Protein AF-A0A4Q5QRU5-F1 (afdb_monomer_lite)

Radius of gyration: 25.34 Å; chains: 1; bounding box: 51×50×68 Å

Sequence (172 aa):
MTESVHLIEALDARVERRSERREFFKTALGAAAMTAAGATALSFSSSASAQTITDADVLNFALNLEYLEAQFYSYAAYGTGLDNSLLSGTGTQGAVRGGRQVNFTDPIVRQYAREIAQDEIAHVKFLRTALGTAAVAQPVIDVSVTPTSAFSTAAQAAGLVPAGTAFDPYAS

Structure (mmCIF, N/CA/C/O backbone):
data_AF-A0A4Q5QRU5-F1
#
_entry.id   AF-A0A4Q5QRU5-F1
#
loop_
_atom_site.group_PDB
_atom_site.id
_atom_site.type_symbol
_atom_site.label_atom_id
_atom_site.label_alt_id
_atom_site.label_comp_id
_atom_site.label_asym_id
_atom_site.label_entity_id
_atom_site.label_seq_id
_atom_site.pdbx_PDB_ins_code
_atom_site.Cartn_x
_atom_site.Cartn_y
_atom_site.Cartn_z
_atom_site.occupancy
_atom_site.B_iso_or_equiv
_atom_site.auth_seq_id
_atom_site.auth_comp_id
_atom_site.auth_asym_id
_atom_site.auth_atom_id
_atom_site.pdbx_PDB_model_num
ATOM 1 N N . MET A 1 1 ? 33.975 -4.118 25.804 1.00 57.31 1 MET A N 1
ATOM 2 C CA . MET A 1 1 ? 33.574 -3.715 27.173 1.00 57.31 1 MET A CA 1
ATOM 3 C C . MET A 1 1 ? 33.324 -2.209 27.311 1.00 57.31 1 MET A C 1
ATOM 5 O O . MET A 1 1 ? 32.760 -1.808 28.312 1.00 57.31 1 MET A O 1
ATOM 9 N N . THR A 1 2 ? 33.698 -1.376 26.335 1.00 66.75 2 THR A N 1
ATOM 10 C CA . THR A 1 2 ? 33.541 0.091 26.367 1.00 66.75 2 THR A CA 1
ATOM 11 C C . THR A 1 2 ? 32.165 0.588 25.898 1.00 66.75 2 THR A C 1
ATOM 13 O O . THR A 1 2 ? 31.639 1.530 26.479 1.00 66.75 2 THR A O 1
ATOM 16 N N . GLU A 1 3 ? 31.529 -0.062 24.917 1.00 62.16 3 GLU A N 1
ATOM 17 C CA . GLU A 1 3 ? 30.190 0.338 24.432 1.00 62.16 3 GLU A CA 1
ATOM 18 C C . GLU A 1 3 ? 29.076 0.143 25.467 1.00 62.16 3 GLU A C 1
ATOM 20 O O . GLU A 1 3 ? 28.210 1.000 25.622 1.00 62.16 3 GLU A O 1
ATOM 25 N N . SER A 1 4 ? 29.102 -0.961 26.216 1.00 65.94 4 SER A N 1
ATOM 26 C CA . SER A 1 4 ? 28.092 -1.256 27.236 1.00 65.94 4 SER A CA 1
ATOM 27 C C . SER A 1 4 ? 28.123 -0.251 28.392 1.00 65.94 4 SER A C 1
ATOM 29 O O . SER A 1 4 ? 27.075 0.097 28.923 1.00 65.94 4 SER A O 1
ATOM 31 N N . VAL A 1 5 ? 29.308 0.258 28.740 1.00 72.50 5 VAL A N 1
ATOM 32 C CA . VAL A 1 5 ? 29.482 1.293 29.772 1.00 72.50 5 VAL A CA 1
ATOM 33 C C . VAL A 1 5 ? 28.893 2.624 29.303 1.00 72.50 5 VAL A C 1
ATOM 35 O O . VAL A 1 5 ? 28.135 3.241 30.045 1.00 72.50 5 VAL A O 1
ATOM 38 N N . HIS A 1 6 ? 29.135 3.013 28.048 1.00 69.25 6 HIS A N 1
ATOM 39 C CA . HIS A 1 6 ? 28.544 4.224 27.469 1.00 69.25 6 HIS A CA 1
ATOM 40 C C . HIS A 1 6 ? 27.016 4.159 27.347 1.00 69.25 6 HIS A C 1
ATOM 42 O O . HIS A 1 6 ? 26.340 5.172 27.523 1.00 69.25 6 HIS A O 1
ATOM 48 N N . LEU A 1 7 ? 26.450 2.983 27.059 1.00 74.25 7 LEU A N 1
ATOM 49 C CA . LEU A 1 7 ? 24.997 2.803 27.018 1.00 74.25 7 LEU A CA 1
ATOM 50 C C . LEU A 1 7 ? 24.364 2.927 28.406 1.00 74.25 7 LEU A C 1
ATOM 52 O O . LEU A 1 7 ? 23.326 3.573 28.534 1.00 74.25 7 LEU A O 1
ATOM 56 N N . ILE A 1 8 ? 24.987 2.349 29.435 1.00 79.25 8 ILE A N 1
ATOM 57 C CA . ILE A 1 8 ? 24.519 2.462 30.823 1.00 79.25 8 ILE A CA 1
ATOM 58 C C . ILE A 1 8 ? 24.581 3.924 31.279 1.00 79.25 8 ILE A C 1
ATOM 60 O O . ILE A 1 8 ? 23.574 4.461 31.728 1.00 79.25 8 ILE A O 1
ATOM 64 N N . GLU A 1 9 ? 25.697 4.608 31.031 1.00 80.81 9 GLU A N 1
ATOM 65 C CA . GLU A 1 9 ? 25.868 6.028 31.359 1.00 80.81 9 GLU A CA 1
ATOM 66 C C . GLU A 1 9 ? 24.836 6.918 30.639 1.00 80.81 9 GLU A C 1
ATOM 68 O O . GLU A 1 9 ? 24.238 7.818 31.233 1.00 80.81 9 GLU A O 1
ATOM 73 N N . ALA A 1 10 ? 24.542 6.633 29.366 1.00 77.69 10 ALA A N 1
ATOM 74 C CA . ALA A 1 10 ? 23.521 7.355 28.612 1.00 77.69 10 ALA A CA 1
ATOM 75 C C . ALA A 1 10 ? 22.092 7.099 29.124 1.00 77.69 10 ALA A C 1
ATOM 77 O O . ALA A 1 10 ? 21.233 7.977 28.991 1.00 77.69 10 ALA A O 1
ATOM 78 N N . LEU A 1 11 ? 21.809 5.912 29.669 1.00 79.88 11 LEU A N 1
ATOM 79 C CA . LEU A 1 11 ? 20.524 5.580 30.285 1.00 79.88 11 LEU A CA 1
ATOM 80 C C . LEU A 1 11 ? 20.383 6.243 31.659 1.00 79.88 11 LEU A C 1
ATOM 82 O O . LEU A 1 11 ? 19.350 6.867 31.911 1.00 79.88 11 LEU A O 1
ATOM 86 N N . ASP A 1 12 ? 21.427 6.216 32.482 1.00 86.06 12 ASP A N 1
ATOM 87 C CA . ASP A 1 12 ? 21.450 6.875 33.790 1.00 86.06 12 ASP A CA 1
ATOM 88 C C . ASP A 1 12 ? 21.289 8.393 33.641 1.00 86.06 12 ASP A C 1
ATOM 90 O O . ASP A 1 12 ? 20.388 8.986 34.236 1.00 86.06 12 ASP A O 1
ATOM 94 N N . ALA A 1 13 ? 22.003 9.013 32.695 1.00 81.25 13 ALA A N 1
ATOM 95 C CA . ALA A 1 13 ? 21.843 10.433 32.375 1.00 81.25 13 ALA A CA 1
ATOM 96 C C . ALA A 1 13 ? 20.436 10.797 31.850 1.00 81.25 13 ALA A C 1
ATOM 98 O O . ALA A 1 13 ? 20.023 11.962 31.875 1.00 81.25 13 ALA A O 1
ATOM 99 N N . ARG A 1 14 ? 19.670 9.837 31.309 1.00 77.88 14 ARG A N 1
ATOM 100 C CA . ARG A 1 14 ? 18.254 10.046 30.938 1.00 77.88 14 ARG A CA 1
ATOM 101 C C . ARG A 1 14 ? 17.337 9.933 32.152 1.00 77.88 14 ARG A C 1
ATOM 103 O O . ARG A 1 14 ? 16.369 10.692 32.236 1.00 77.88 14 ARG A O 1
ATOM 110 N N . VAL A 1 15 ? 17.620 9.005 33.064 1.00 82.06 15 VAL A N 1
ATOM 111 C CA . VAL A 1 15 ? 16.879 8.841 34.321 1.00 82.06 15 VAL A CA 1
ATOM 112 C C . VAL A 1 15 ? 17.045 10.083 35.192 1.00 82.06 15 VAL A C 1
ATOM 114 O O . VAL A 1 15 ? 16.039 10.624 35.652 1.00 82.06 15 VAL A O 1
ATOM 117 N N . GLU A 1 16 ? 18.269 10.592 35.312 1.00 81.50 16 GLU A N 1
ATOM 118 C CA . GLU A 1 16 ? 18.611 11.751 36.137 1.00 81.50 16 GLU A CA 1
ATOM 119 C C . GLU A 1 16 ? 17.939 13.036 35.629 1.00 81.50 16 GLU A C 1
ATOM 121 O O . GLU A 1 16 ? 17.190 13.692 36.357 1.00 81.50 16 GLU A O 1
ATOM 126 N N . ARG A 1 17 ? 18.021 13.307 34.318 1.00 80.69 17 ARG A N 1
ATOM 127 C CA . ARG A 1 17 ? 17.278 14.418 33.690 1.00 80.69 17 ARG A CA 1
ATOM 128 C C . ARG A 1 17 ? 15.764 14.298 33.871 1.00 80.69 17 ARG A C 1
ATOM 130 O O . ARG A 1 17 ? 15.055 15.303 33.948 1.00 80.69 17 ARG A O 1
ATOM 137 N N . ARG A 1 18 ? 15.219 13.076 33.906 1.00 77.88 18 ARG A N 1
ATOM 138 C CA . ARG A 1 18 ? 13.784 12.850 34.141 1.00 77.88 18 ARG A CA 1
ATOM 139 C C . ARG A 1 18 ? 13.411 13.115 35.600 1.00 77.88 18 ARG A C 1
ATOM 141 O O . ARG A 1 18 ? 12.330 13.660 35.836 1.00 77.88 18 ARG A O 1
ATOM 148 N N . SER A 1 19 ? 14.256 12.742 36.563 1.00 81.00 19 SER A N 1
ATOM 149 C CA . SER A 1 19 ? 14.038 13.076 37.975 1.00 81.00 19 SER A CA 1
ATOM 150 C C . SER A 1 19 ? 14.136 14.572 38.228 1.00 81.00 19 SER A C 1
ATOM 152 O O . SER A 1 19 ? 13.217 15.100 38.847 1.00 81.00 19 SER A O 1
ATOM 154 N N . GLU A 1 20 ? 15.137 15.253 37.672 1.00 82.62 20 GLU A N 1
ATOM 155 C CA . GLU A 1 20 ? 15.324 16.703 37.814 1.00 82.62 20 GLU A CA 1
ATOM 156 C C . GLU A 1 20 ? 14.146 17.488 37.234 1.00 82.62 20 GLU A C 1
ATOM 158 O O . GLU A 1 20 ? 13.586 18.357 37.896 1.00 82.62 20 GLU A O 1
ATOM 163 N N . ARG A 1 21 ? 13.684 17.143 36.022 1.00 78.56 21 ARG A N 1
ATOM 164 C CA . ARG A 1 21 ? 12.497 17.784 35.428 1.00 78.56 21 ARG A CA 1
ATOM 165 C C . ARG A 1 21 ? 11.259 17.557 36.286 1.00 78.56 21 ARG A C 1
ATOM 167 O O . ARG A 1 21 ? 10.484 18.483 36.497 1.00 78.56 21 ARG A O 1
ATOM 174 N N . ARG A 1 22 ? 11.060 16.336 36.788 1.00 80.50 22 ARG A N 1
ATOM 175 C CA . ARG A 1 22 ? 9.929 16.009 37.665 1.00 80.50 22 ARG A CA 1
ATOM 176 C C . ARG A 1 22 ? 9.999 16.789 38.973 1.00 80.50 22 ARG A C 1
ATOM 178 O O . ARG A 1 22 ? 8.965 17.244 39.444 1.00 80.50 22 ARG A O 1
ATOM 185 N N . GLU A 1 23 ? 11.177 16.913 39.563 1.00 78.88 23 GLU A N 1
ATOM 186 C CA . GLU A 1 23 ? 11.389 17.669 40.792 1.00 78.88 23 GLU A CA 1
ATOM 187 C C . GLU A 1 23 ? 11.166 19.163 40.563 1.00 78.88 23 GLU A C 1
ATOM 189 O O . GLU A 1 23 ? 10.376 19.765 41.280 1.00 78.88 23 GLU A O 1
ATOM 194 N N . PHE A 1 24 ? 11.722 19.728 39.490 1.00 77.75 24 PHE A N 1
ATOM 195 C CA . PHE A 1 24 ? 11.460 21.102 39.075 1.00 77.75 24 PHE A CA 1
ATOM 196 C C . PHE A 1 24 ? 9.963 21.365 38.878 1.00 77.75 24 PHE A C 1
ATOM 198 O O . PHE A 1 24 ? 9.438 22.330 39.425 1.00 77.75 24 PHE A O 1
ATOM 205 N N . PHE A 1 25 ? 9.244 20.490 38.164 1.00 75.94 25 PHE A N 1
ATOM 206 C CA . PHE A 1 25 ? 7.797 20.627 37.988 1.00 75.94 25 PHE A CA 1
ATOM 207 C C . PHE A 1 25 ? 7.035 20.480 39.308 1.00 75.94 25 PHE A C 1
ATOM 209 O O . PHE A 1 25 ? 6.109 21.246 39.539 1.00 75.94 25 PHE A O 1
ATOM 216 N N . LYS A 1 26 ? 7.421 19.558 40.199 1.00 72.62 26 LYS A N 1
ATOM 217 C CA . LYS A 1 26 ? 6.809 19.429 41.533 1.00 72.62 26 LYS A CA 1
ATOM 218 C C . LYS A 1 26 ? 7.019 20.684 42.379 1.00 72.62 26 LYS A C 1
ATOM 220 O O . LYS A 1 26 ? 6.076 21.136 43.018 1.00 72.62 26 LYS A O 1
ATOM 225 N N . THR A 1 27 ? 8.217 21.255 42.356 1.00 72.38 27 THR A N 1
ATOM 226 C CA . THR A 1 27 ? 8.570 22.449 43.131 1.00 72.38 27 THR A CA 1
ATOM 227 C C . THR A 1 27 ? 7.916 23.702 42.553 1.00 72.38 27 THR A C 1
ATOM 229 O O . THR A 1 27 ? 7.293 24.457 43.292 1.00 72.38 27 THR A O 1
ATOM 232 N N . ALA A 1 28 ? 7.978 23.904 41.234 1.00 66.12 28 ALA A N 1
ATOM 233 C CA . ALA A 1 28 ? 7.374 25.054 40.561 1.00 66.12 28 ALA A CA 1
ATOM 234 C C . ALA A 1 28 ? 5.840 25.030 40.646 1.00 66.12 28 ALA A C 1
ATOM 236 O O . ALA A 1 28 ? 5.215 26.043 40.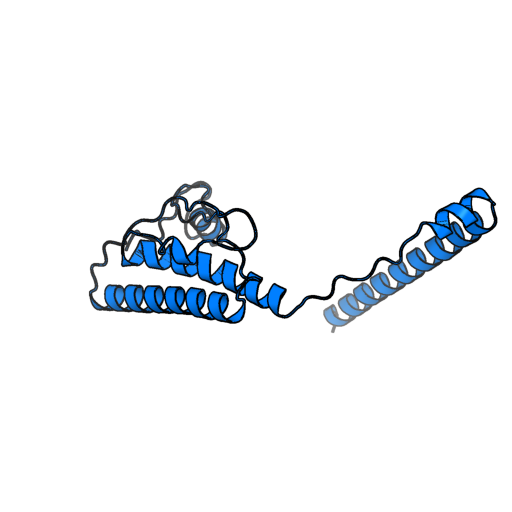958 1.00 66.12 28 ALA A O 1
ATOM 237 N N . LEU A 1 29 ? 5.229 23.864 40.418 1.00 62.84 29 LEU A N 1
ATOM 238 C CA . LEU A 1 29 ? 3.782 23.698 40.494 1.00 62.84 29 LEU A CA 1
ATOM 239 C C . LEU A 1 29 ? 3.289 23.713 41.945 1.00 62.84 29 LEU A C 1
ATOM 241 O O . LEU A 1 29 ? 2.263 24.322 42.222 1.00 62.84 29 LEU A O 1
ATOM 245 N N . GLY A 1 30 ? 4.041 23.114 42.873 1.00 63.44 30 GLY A N 1
ATOM 246 C CA . GLY A 1 30 ? 3.760 23.153 44.307 1.00 63.44 30 GLY A CA 1
ATOM 247 C C . GLY A 1 30 ? 3.849 24.563 44.891 1.00 63.44 30 GLY A C 1
ATOM 248 O O . GLY A 1 30 ? 2.979 24.947 45.662 1.00 63.44 30 GLY A O 1
ATOM 249 N N . ALA A 1 31 ? 4.827 25.373 44.476 1.00 61.72 31 ALA A N 1
ATOM 250 C CA . ALA A 1 31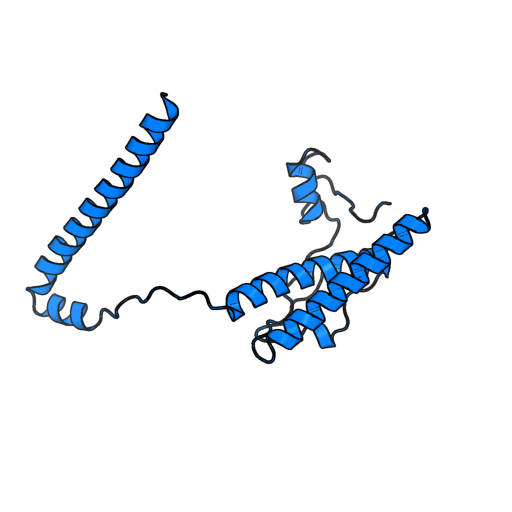 ? 4.926 26.777 44.881 1.00 61.72 31 ALA A CA 1
ATOM 251 C C . ALA A 1 31 ? 3.785 27.632 44.300 1.00 61.72 31 ALA A C 1
ATOM 253 O O . ALA A 1 31 ? 3.210 28.459 45.007 1.00 61.72 31 ALA A O 1
ATOM 254 N N . ALA A 1 32 ? 3.406 27.404 43.037 1.00 58.38 32 ALA A N 1
ATOM 255 C CA . ALA A 1 32 ? 2.282 28.097 42.409 1.00 58.38 32 ALA A CA 1
ATOM 256 C C . ALA A 1 32 ? 0.928 27.712 43.040 1.00 58.38 32 ALA A C 1
ATOM 258 O O . ALA A 1 32 ? 0.083 28.587 43.239 1.00 58.38 32 ALA A O 1
ATOM 259 N N . ALA A 1 33 ? 0.746 26.440 43.422 1.00 58.00 33 ALA A N 1
ATOM 260 C CA . ALA A 1 33 ? -0.456 25.896 44.069 1.00 58.00 33 ALA A CA 1
ATOM 261 C C . ALA A 1 33 ? -0.856 26.621 45.360 1.00 58.00 33 ALA A C 1
ATOM 263 O O . ALA A 1 33 ? -2.028 26.634 45.722 1.00 58.00 33 ALA A O 1
ATOM 264 N N . MET A 1 34 ? 0.117 27.221 46.050 1.00 61.28 34 MET A N 1
ATOM 265 C CA . MET A 1 34 ? -0.088 27.936 47.313 1.00 61.28 34 MET A CA 1
ATOM 266 C C . MET A 1 34 ? -0.751 29.310 47.123 1.00 61.28 34 MET A C 1
ATOM 268 O O . MET A 1 34 ? -1.100 29.969 48.100 1.00 61.28 34 MET A O 1
ATOM 272 N N . THR A 1 35 ? -0.937 29.759 45.878 1.00 65.88 35 THR A N 1
ATOM 273 C CA . THR A 1 35 ? -1.664 30.991 45.545 1.00 65.88 35 THR A CA 1
ATOM 274 C C . THR A 1 35 ? -3.102 30.671 45.129 1.00 65.88 35 THR A C 1
ATOM 276 O O . THR A 1 35 ? -3.352 29.657 44.478 1.00 65.88 35 THR A O 1
ATOM 279 N N . ALA A 1 36 ? -4.061 31.554 45.431 1.00 60.00 36 ALA A N 1
ATOM 280 C CA . ALA A 1 36 ? -5.469 31.357 45.050 1.00 60.00 36 ALA A CA 1
ATOM 281 C C . ALA A 1 36 ? -5.666 31.157 43.526 1.00 60.00 36 ALA A C 1
ATOM 283 O O . ALA A 1 36 ? -6.540 30.403 43.094 1.00 60.00 36 ALA A O 1
ATOM 284 N N . ALA A 1 37 ? -4.811 31.781 42.707 1.00 59.97 37 ALA A N 1
ATOM 285 C CA . ALA A 1 37 ? -4.790 31.612 41.254 1.00 59.97 37 ALA A CA 1
ATOM 286 C C . ALA A 1 37 ? -4.157 30.277 40.800 1.00 59.97 37 ALA A C 1
ATOM 288 O O . ALA A 1 37 ? -4.598 29.682 39.821 1.00 59.97 37 ALA A O 1
ATOM 289 N N . GLY A 1 38 ? -3.144 29.765 41.505 1.00 59.03 38 GLY A N 1
ATOM 290 C CA . GLY A 1 38 ? -2.524 28.479 41.171 1.00 59.03 38 GLY A CA 1
ATOM 291 C C . GLY A 1 38 ? -3.325 27.266 41.646 1.00 59.03 38 GLY A C 1
ATOM 292 O O . GLY A 1 38 ? -3.372 26.260 40.941 1.00 59.03 38 GLY A O 1
ATOM 293 N N . ALA A 1 39 ? -4.026 27.367 42.781 1.00 59.88 39 ALA A N 1
ATOM 294 C CA . ALA A 1 39 ? -4.953 26.332 43.251 1.00 59.88 39 ALA A CA 1
ATOM 295 C C . ALA A 1 39 ? -6.131 26.120 42.278 1.00 59.88 39 ALA A C 1
ATOM 297 O O . ALA A 1 39 ? -6.546 24.989 42.013 1.00 59.88 39 ALA A O 1
ATOM 298 N N . THR A 1 40 ? -6.639 27.206 41.689 1.00 60.25 40 THR A N 1
ATOM 299 C CA . THR A 1 40 ? -7.688 27.149 40.661 1.00 60.25 40 THR A CA 1
ATOM 300 C C . THR A 1 40 ? -7.154 26.596 39.339 1.00 60.25 40 THR A C 1
ATOM 302 O O . THR A 1 40 ? -7.783 25.707 38.776 1.00 60.25 40 THR A O 1
ATOM 305 N N . ALA A 1 41 ? -5.964 27.007 38.883 1.00 59.06 41 ALA A N 1
ATOM 306 C CA . ALA A 1 41 ? -5.335 26.453 37.676 1.00 59.06 41 ALA A CA 1
ATOM 307 C C . ALA A 1 41 ? -5.055 24.936 37.768 1.00 59.06 41 ALA A C 1
ATOM 309 O O . ALA A 1 41 ? -5.264 24.206 36.800 1.00 59.06 41 ALA A O 1
ATOM 310 N N . LEU A 1 42 ? -4.648 24.439 38.940 1.00 59.38 42 LEU A N 1
ATOM 311 C CA . LEU A 1 42 ? -4.468 23.005 39.202 1.00 59.38 42 LEU A CA 1
ATOM 312 C C . LEU A 1 42 ? -5.771 22.210 39.156 1.00 59.38 42 LEU A C 1
ATOM 314 O O . LEU A 1 42 ? -5.774 21.056 38.728 1.00 59.38 42 LEU A O 1
ATOM 318 N N . SER A 1 43 ? -6.878 22.842 39.544 1.00 59.38 43 SER A N 1
ATOM 319 C CA . SER A 1 43 ? -8.212 22.235 39.521 1.00 59.38 43 SER A CA 1
ATOM 320 C C . SER A 1 43 ? -8.759 22.057 38.097 1.00 59.38 43 SER A C 1
ATOM 322 O O . SER A 1 43 ? -9.659 21.250 37.889 1.00 59.38 43 SER A O 1
ATOM 324 N N . PHE A 1 44 ? -8.190 22.759 37.108 1.00 58.81 44 PHE A N 1
ATOM 325 C CA . PHE A 1 44 ? -8.478 22.572 35.679 1.00 58.81 44 PHE A CA 1
ATOM 326 C C . PHE A 1 44 ? -7.478 21.650 34.968 1.00 58.81 44 PHE A C 1
ATOM 328 O O . PHE A 1 44 ? -7.641 21.367 33.779 1.00 58.81 44 PHE A O 1
ATOM 335 N N . SER A 1 45 ? -6.445 21.160 35.663 1.00 58.88 45 SER A N 1
ATOM 336 C CA . SER A 1 45 ? -5.519 20.197 35.073 1.00 58.88 45 SER A CA 1
ATOM 337 C C . SER A 1 45 ? -6.177 18.816 35.045 1.00 58.88 45 SER A C 1
ATOM 339 O O . SER A 1 45 ? -6.299 18.128 36.054 1.00 58.88 45 SER A O 1
ATOM 341 N N . SER A 1 46 ? -6.665 18.423 33.870 1.00 62.62 46 SER A N 1
ATOM 342 C CA . SER A 1 46 ? -7.100 17.046 33.646 1.00 62.62 46 SER A CA 1
ATOM 343 C C . SER A 1 46 ? -5.871 16.144 33.668 1.00 62.62 46 SER A C 1
ATOM 345 O O . SER A 1 46 ? -4.836 16.484 33.088 1.00 62.62 46 SER A O 1
ATOM 347 N N . SER A 1 47 ? -5.968 14.989 34.319 1.00 62.44 47 SER A N 1
ATOM 348 C CA . SER A 1 47 ? -4.945 13.954 34.228 1.00 62.44 47 SER A CA 1
ATOM 349 C C . SER A 1 47 ? -4.788 13.544 32.764 1.00 62.44 47 SER A C 1
ATOM 351 O O . SER A 1 47 ? -5.696 12.971 32.161 1.00 62.44 47 SER A O 1
ATOM 353 N N . ALA A 1 48 ? -3.628 13.848 32.179 1.00 61.00 48 ALA A N 1
ATOM 354 C CA . ALA A 1 48 ? -3.264 13.322 30.874 1.00 61.00 48 ALA A CA 1
ATOM 355 C C . ALA A 1 48 ? -3.197 11.794 30.992 1.00 61.00 48 ALA A C 1
ATOM 357 O O . ALA A 1 48 ? -2.272 11.243 31.590 1.00 61.00 48 ALA A O 1
ATOM 358 N N . SER A 1 49 ? -4.221 11.117 30.479 1.00 62.50 49 SER A N 1
ATOM 359 C CA . SER A 1 49 ? -4.230 9.663 30.377 1.00 62.50 49 SER A CA 1
ATOM 360 C C . SER A 1 49 ? -3.418 9.283 29.148 1.00 62.50 49 SER A C 1
ATOM 362 O O . SER A 1 49 ? -3.602 9.861 28.078 1.00 62.50 49 SER A O 1
ATOM 364 N N . ALA A 1 50 ? -2.489 8.341 29.297 1.00 65.44 50 ALA A N 1
ATOM 365 C CA . ALA A 1 50 ? -1.805 7.784 28.142 1.00 65.44 50 ALA A CA 1
ATOM 366 C C . ALA A 1 50 ? -2.845 7.079 27.257 1.00 65.44 50 ALA A C 1
ATOM 368 O O . ALA A 1 50 ? -3.623 6.262 27.756 1.00 65.44 50 ALA A O 1
ATOM 369 N N . GLN A 1 51 ? -2.872 7.404 25.962 1.00 70.94 51 GLN A N 1
ATOM 370 C CA . GLN A 1 51 ? -3.709 6.685 25.007 1.00 70.94 51 GLN A CA 1
ATOM 371 C C . GLN A 1 51 ? -3.284 5.211 25.031 1.00 70.94 51 GLN A C 1
ATOM 373 O O . GLN A 1 51 ? -2.108 4.899 24.838 1.00 70.94 51 GLN A O 1
ATOM 378 N N . THR A 1 52 ? -4.222 4.312 25.323 1.00 85.56 52 THR A N 1
ATOM 379 C CA . THR A 1 52 ? -3.953 2.873 25.249 1.00 85.56 52 THR A CA 1
ATOM 380 C C . THR A 1 52 ? -4.148 2.448 23.802 1.00 85.56 52 THR A C 1
ATOM 382 O O . THR A 1 52 ? -5.197 2.738 23.232 1.00 85.56 52 THR A O 1
ATOM 385 N N . ILE A 1 53 ? -3.142 1.801 23.212 1.00 91.56 53 ILE A N 1
ATOM 386 C CA . ILE A 1 53 ? -3.257 1.211 21.876 1.00 91.56 53 ILE A CA 1
ATOM 387 C C . ILE A 1 53 ? -4.184 0.004 21.976 1.00 91.56 53 ILE A C 1
ATOM 38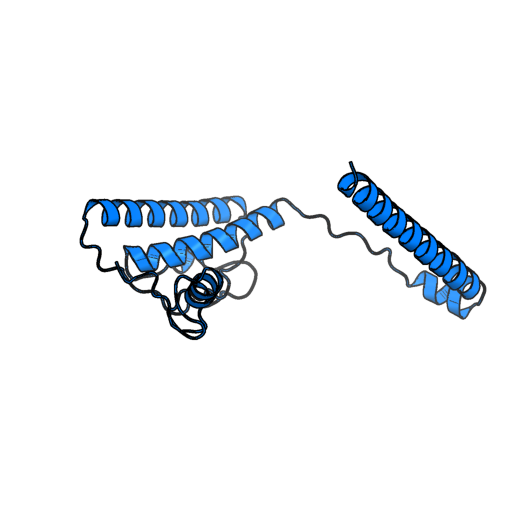9 O O . ILE A 1 53 ? -3.952 -0.892 22.788 1.00 91.56 53 ILE A O 1
ATOM 393 N N . THR A 1 54 ? -5.241 0.011 21.178 1.00 94.56 54 THR A N 1
ATOM 394 C CA . THR A 1 54 ? -6.215 -1.076 21.090 1.00 94.56 54 THR A CA 1
ATOM 395 C C . THR A 1 54 ? -5.853 -2.047 19.970 1.00 94.56 54 THR A C 1
ATOM 397 O O . THR A 1 54 ? -5.125 -1.696 19.040 1.00 94.56 54 THR A O 1
ATOM 400 N N . ASP A 1 55 ? -6.422 -3.253 19.996 1.00 96.31 55 ASP A N 1
ATOM 401 C CA . ASP A 1 55 ? -6.289 -4.203 18.883 1.00 96.31 55 ASP A CA 1
ATOM 402 C C . ASP A 1 55 ? -6.809 -3.600 17.570 1.00 96.31 55 ASP A C 1
ATOM 404 O O . ASP A 1 55 ? -6.230 -3.818 16.510 1.00 96.31 55 ASP A O 1
ATOM 408 N N . ALA A 1 56 ? -7.860 -2.775 17.636 1.00 96.31 56 ALA A N 1
ATOM 409 C CA . ALA A 1 56 ? -8.394 -2.082 16.469 1.00 96.31 56 ALA A CA 1
ATOM 410 C C . ALA A 1 56 ? -7.392 -1.077 15.878 1.00 96.31 56 ALA A C 1
ATOM 412 O O . ALA A 1 56 ? -7.352 -0.916 14.660 1.00 96.31 56 ALA A O 1
ATOM 413 N N . ASP A 1 57 ? -6.564 -0.430 16.703 1.00 96.19 57 ASP A N 1
ATOM 414 C CA . ASP A 1 57 ? -5.505 0.463 16.219 1.00 96.19 57 ASP A CA 1
ATOM 415 C C . ASP A 1 57 ? -4.421 -0.330 15.480 1.00 96.19 57 ASP A C 1
ATOM 417 O O . ASP A 1 57 ? -3.992 0.062 14.394 1.00 96.19 57 ASP A O 1
ATOM 421 N N . VAL A 1 58 ? -4.021 -1.481 16.030 1.00 97.56 58 VAL A N 1
ATOM 422 C CA . VAL A 1 58 ? -3.031 -2.374 15.407 1.00 97.56 58 VAL A CA 1
ATOM 423 C C . VAL A 1 58 ? -3.560 -2.944 14.090 1.00 97.56 58 VAL A C 1
ATOM 425 O O . VAL A 1 58 ? -2.861 -2.915 13.079 1.00 97.56 58 VAL A O 1
ATOM 428 N N . LEU A 1 59 ? -4.809 -3.412 14.070 1.00 98.31 59 LEU A N 1
ATOM 429 C CA . LEU A 1 59 ? -5.437 -3.962 12.868 1.00 98.31 59 LEU A CA 1
ATOM 430 C C . LEU A 1 59 ? -5.699 -2.891 11.805 1.00 98.31 59 LEU A C 1
ATOM 432 O O . LEU A 1 59 ? -5.555 -3.176 10.621 1.00 98.31 59 LEU A O 1
ATOM 436 N N . ASN A 1 60 ? -6.036 -1.655 12.183 1.00 98.31 60 ASN A N 1
ATOM 437 C CA . ASN A 1 60 ? -6.145 -0.557 11.219 1.00 98.31 60 ASN A CA 1
ATOM 438 C C . ASN A 1 60 ? -4.779 -0.111 10.688 1.00 98.31 60 ASN A C 1
ATOM 440 O O . ASN A 1 60 ? -4.677 0.287 9.528 1.00 98.31 60 ASN A O 1
ATOM 444 N N . PHE A 1 61 ? -3.716 -0.186 11.493 1.00 98.00 61 PHE A N 1
ATOM 445 C CA . PHE A 1 61 ? -2.359 0.005 10.988 1.00 98.00 61 PHE A CA 1
ATOM 446 C C . PHE A 1 61 ? -2.010 -1.063 9.946 1.00 98.00 61 PHE A C 1
ATOM 448 O O . PHE A 1 61 ? -1.595 -0.707 8.846 1.00 98.00 61 PHE A O 1
ATOM 455 N N . ALA A 1 62 ? -2.272 -2.339 10.248 1.00 98.44 62 ALA A N 1
ATOM 456 C CA . ALA A 1 62 ? -2.107 -3.429 9.289 1.00 98.44 62 ALA A CA 1
ATOM 457 C C . ALA A 1 62 ? -2.946 -3.196 8.023 1.00 98.44 62 ALA A C 1
ATOM 459 O O . ALA A 1 62 ? -2.408 -3.239 6.926 1.00 98.44 62 ALA A O 1
ATOM 460 N N . LEU A 1 63 ? -4.222 -2.814 8.154 1.00 98.75 63 LEU A N 1
ATOM 461 C CA . LEU A 1 63 ? -5.103 -2.550 7.012 1.00 98.75 63 LEU A CA 1
ATOM 462 C C . LEU A 1 63 ? -4.558 -1.454 6.081 1.00 98.75 63 LEU A C 1
ATOM 464 O O . LEU A 1 63 ? -4.721 -1.546 4.868 1.00 98.75 63 LEU A O 1
ATOM 468 N N . ASN A 1 64 ? -3.888 -0.431 6.617 1.00 98.38 64 ASN A N 1
ATOM 469 C CA . ASN A 1 64 ? -3.234 0.581 5.784 1.00 98.38 64 ASN A CA 1
ATOM 470 C C . ASN A 1 64 ? -2.057 0.016 4.976 1.00 98.38 64 ASN A C 1
ATOM 472 O O . ASN A 1 64 ? -1.862 0.443 3.836 1.00 98.38 64 ASN A O 1
ATOM 476 N N . LEU A 1 65 ? -1.292 -0.922 5.545 1.00 98.06 65 LEU A N 1
ATOM 477 C CA . LEU A 1 65 ? -0.230 -1.628 4.823 1.00 98.06 65 LEU A CA 1
ATOM 478 C C . LEU A 1 65 ? -0.827 -2.531 3.743 1.00 98.06 65 LEU A C 1
ATOM 480 O O . LEU A 1 65 ? -0.436 -2.419 2.585 1.00 98.06 65 LEU A O 1
ATOM 484 N N . GLU A 1 66 ? -1.862 -3.301 4.081 1.00 98.50 66 GLU A N 1
ATOM 485 C CA . GLU A 1 66 ? -2.543 -4.166 3.114 1.00 98.50 66 GLU A CA 1
ATOM 486 C C . GLU A 1 66 ? -3.136 -3.367 1.949 1.00 98.50 66 GLU A C 1
ATOM 488 O O . GLU A 1 66 ? -3.049 -3.788 0.801 1.00 98.50 66 GLU A O 1
ATOM 493 N N . TYR A 1 67 ? -3.697 -2.173 2.182 1.00 98.75 67 TYR A N 1
ATOM 494 C CA . TYR A 1 67 ? -4.139 -1.324 1.072 1.00 98.75 67 TYR A CA 1
ATOM 495 C C . TYR A 1 67 ? -2.988 -0.901 0.157 1.00 98.75 67 TYR A C 1
ATOM 497 O O . TYR A 1 67 ? -3.168 -0.867 -1.060 1.00 98.75 67 TYR A O 1
ATOM 505 N N . LEU A 1 68 ? -1.828 -0.540 0.715 1.00 98.06 68 LEU A N 1
ATOM 506 C CA . LEU A 1 68 ? -0.660 -0.154 -0.076 1.00 98.06 68 LEU A CA 1
ATOM 507 C C . LEU A 1 68 ? -0.206 -1.314 -0.968 1.00 98.06 68 LEU A C 1
ATOM 509 O O . LEU A 1 68 ? -0.034 -1.128 -2.175 1.00 98.06 68 LEU A O 1
ATOM 513 N N . GLU A 1 69 ? -0.055 -2.495 -0.378 1.00 98.25 69 GLU A N 1
ATOM 514 C CA . GLU A 1 69 ? 0.408 -3.700 -1.062 1.00 98.25 69 GLU A CA 1
ATOM 515 C C . GLU A 1 69 ? -0.620 -4.177 -2.089 1.00 98.25 69 GLU A C 1
ATOM 517 O O . GLU A 1 69 ? -0.298 -4.320 -3.271 1.00 98.25 69 GLU A O 1
ATOM 522 N N . ALA A 1 70 ? -1.886 -4.301 -1.691 1.00 98.62 70 ALA A N 1
ATOM 523 C CA . ALA A 1 70 ? -2.954 -4.747 -2.572 1.00 98.62 70 ALA A CA 1
ATOM 524 C C . ALA A 1 70 ? -3.171 -3.797 -3.752 1.00 98.62 70 ALA A C 1
ATOM 526 O O . ALA A 1 70 ? -3.373 -4.266 -4.873 1.00 98.62 70 ALA A O 1
ATOM 527 N N . GLN A 1 71 ? -3.086 -2.475 -3.555 1.00 98.50 71 GLN A N 1
ATOM 528 C CA . GLN A 1 71 ? -3.145 -1.529 -4.670 1.00 98.50 71 GLN A CA 1
ATOM 529 C C . GLN A 1 71 ? -1.955 -1.708 -5.608 1.00 98.50 71 GLN A C 1
ATOM 531 O O . GLN A 1 71 ? -2.154 -1.849 -6.816 1.00 98.50 71 GLN A O 1
ATOM 536 N N . PHE A 1 72 ? -0.734 -1.730 -5.073 1.00 98.19 72 PHE A N 1
ATOM 537 C CA . PHE A 1 72 ? 0.474 -1.890 -5.875 1.00 98.19 72 PHE A CA 1
ATOM 538 C C . PHE A 1 72 ? 0.445 -3.181 -6.707 1.00 98.19 72 PHE A C 1
ATOM 540 O O . PHE A 1 72 ? 0.568 -3.121 -7.934 1.00 98.19 72 PHE A O 1
ATOM 547 N N . TYR A 1 73 ? 0.208 -4.331 -6.072 1.00 98.44 73 TYR A N 1
ATOM 548 C CA . TYR A 1 73 ? 0.181 -5.620 -6.758 1.00 98.44 73 TYR A CA 1
ATOM 549 C C . TYR A 1 73 ? -1.016 -5.765 -7.698 1.00 98.44 73 TYR A C 1
ATOM 551 O O . TYR A 1 73 ? -0.862 -6.338 -8.776 1.00 98.44 73 TYR A O 1
ATOM 559 N N . SER A 1 74 ? -2.183 -5.194 -7.375 1.00 98.56 74 SER A N 1
ATOM 560 C CA . SER A 1 74 ? -3.327 -5.203 -8.299 1.00 98.56 74 SER A CA 1
ATOM 561 C C . SER A 1 74 ? -3.027 -4.410 -9.570 1.00 98.56 74 SER A C 1
ATOM 563 O O . SER A 1 74 ? -3.267 -4.906 -10.674 1.00 98.56 74 SER A O 1
ATOM 565 N N . TYR A 1 75 ? -2.417 -3.224 -9.451 1.00 98.38 75 TYR A N 1
ATOM 566 C CA . TYR A 1 75 ? -1.961 -2.483 -10.625 1.00 98.38 75 TYR A CA 1
ATOM 567 C C . TYR A 1 75 ? -0.902 -3.264 -11.395 1.00 98.38 75 TYR A C 1
ATOM 569 O O . TYR A 1 75 ? -1.056 -3.415 -12.603 1.00 98.38 75 TYR A O 1
ATOM 577 N N . ALA A 1 76 ? 0.111 -3.815 -10.723 1.00 98.06 76 ALA A N 1
ATOM 578 C CA . ALA A 1 76 ? 1.173 -4.575 -11.375 1.00 98.06 76 ALA A CA 1
ATOM 579 C C . ALA A 1 76 ? 0.638 -5.803 -12.140 1.00 98.06 76 ALA A C 1
ATOM 581 O O . ALA A 1 76 ? 1.007 -6.026 -13.295 1.00 98.06 76 ALA A O 1
ATOM 582 N N . ALA A 1 77 ? -0.267 -6.575 -11.534 1.00 98.00 77 ALA A N 1
ATOM 583 C CA . ALA A 1 77 ? -0.787 -7.821 -12.091 1.00 98.00 77 ALA A CA 1
ATOM 584 C C . ALA A 1 77 ? -1.922 -7.621 -13.109 1.00 98.00 77 ALA A C 1
ATOM 586 O O . ALA A 1 77 ? -1.976 -8.325 -14.128 1.00 98.00 77 ALA A O 1
ATOM 587 N N . TYR A 1 78 ? -2.828 -6.674 -12.851 1.00 97.75 78 TYR A N 1
ATOM 588 C CA . TYR A 1 78 ? -4.099 -6.520 -13.573 1.00 97.75 78 TYR A CA 1
ATOM 589 C C . TYR A 1 78 ? -4.265 -5.168 -14.271 1.00 97.75 78 TYR A C 1
ATOM 591 O O . TYR A 1 78 ? -5.135 -5.032 -15.127 1.00 97.75 78 TYR A O 1
ATOM 599 N N . GLY A 1 79 ? -3.444 -4.170 -13.939 1.00 97.31 79 GLY A N 1
ATOM 600 C CA . GLY A 1 79 ? -3.559 -2.811 -14.477 1.00 97.31 79 GLY A CA 1
ATOM 601 C C . GLY A 1 79 ? -4.652 -1.963 -13.830 1.00 97.31 79 GLY A C 1
ATOM 602 O O . GLY A 1 79 ? -4.848 -0.818 -14.233 1.00 97.31 79 GLY A O 1
ATOM 603 N N . THR A 1 80 ? -5.344 -2.491 -12.824 1.00 97.50 80 THR A N 1
ATOM 604 C CA . THR A 1 80 ? -6.432 -1.817 -12.111 1.00 97.50 80 THR A CA 1
ATOM 605 C C . THR A 1 80 ? -6.254 -1.983 -10.610 1.00 97.50 80 THR A C 1
ATOM 607 O O . THR A 1 80 ? -5.730 -2.999 -10.164 1.00 97.50 80 THR A O 1
ATOM 610 N N . GLY A 1 81 ? -6.724 -1.011 -9.831 1.00 97.44 81 GLY A N 1
ATOM 611 C CA . GLY A 1 81 ? -6.767 -1.132 -8.376 1.00 97.44 81 GLY A CA 1
ATOM 612 C C . GLY A 1 81 ? -7.901 -2.031 -7.874 1.00 97.44 81 GLY A C 1
ATOM 613 O O . GLY A 1 81 ? -8.643 -2.644 -8.645 1.00 97.44 81 GLY A O 1
ATOM 614 N N . LEU A 1 82 ? -8.032 -2.055 -6.554 1.00 98.31 82 LEU A N 1
ATOM 615 C CA . LEU A 1 82 ? -9.084 -2.684 -5.774 1.00 98.31 82 LEU A CA 1
ATOM 616 C C . LEU A 1 82 ? -10.482 -2.172 -6.140 1.00 98.31 82 LEU A C 1
ATOM 618 O O . LEU A 1 82 ? -10.678 -1.026 -6.550 1.00 98.31 82 LEU A O 1
ATOM 622 N N . ASP A 1 83 ? -11.473 -3.029 -5.901 1.00 97.19 83 ASP A N 1
ATOM 623 C CA . ASP A 1 83 ? -12.886 -2.673 -5.983 1.00 97.19 83 ASP A CA 1
ATOM 624 C C . ASP A 1 83 ? -13.240 -1.584 -4.953 1.00 97.19 83 ASP A C 1
ATOM 626 O O . ASP A 1 83 ? -12.845 -1.667 -3.788 1.00 97.19 83 ASP A O 1
ATOM 630 N N . ASN A 1 84 ? -14.034 -0.589 -5.361 1.00 95.25 84 ASN A N 1
ATOM 631 C CA . ASN A 1 84 ? -14.446 0.525 -4.499 1.00 95.25 84 ASN A CA 1
ATOM 632 C C . ASN A 1 84 ? -15.149 0.081 -3.203 1.00 95.25 84 ASN A C 1
ATOM 634 O O . ASN A 1 84 ? -15.054 0.777 -2.193 1.00 95.25 84 ASN A O 1
ATOM 638 N N . SER A 1 85 ? -15.819 -1.074 -3.198 1.00 95.50 85 SER A N 1
ATOM 639 C CA . SER A 1 85 ? -16.447 -1.653 -1.999 1.00 95.50 85 SER A CA 1
ATOM 640 C C . SER A 1 85 ? -15.449 -1.980 -0.879 1.00 95.50 85 SER A C 1
ATOM 642 O O . SER A 1 85 ? -15.826 -2.056 0.295 1.00 95.50 85 SER A O 1
ATOM 644 N N . LEU A 1 86 ? -14.167 -2.136 -1.215 1.00 97.75 86 LEU A N 1
ATOM 645 C CA . LEU A 1 86 ? -13.101 -2.400 -0.255 1.00 97.75 86 LEU A CA 1
ATOM 646 C C . LEU A 1 86 ? -12.450 -1.124 0.283 1.00 97.75 86 LEU A C 1
ATOM 648 O O . LEU A 1 86 ? -11.661 -1.223 1.211 1.00 97.75 86 LEU A O 1
ATOM 652 N N . LEU A 1 87 ? -12.771 0.057 -0.250 1.00 98.00 87 LEU A N 1
ATOM 653 C CA . LEU A 1 87 ? -11.994 1.276 0.004 1.00 98.00 87 LEU A CA 1
ATOM 654 C C . LEU A 1 87 ? 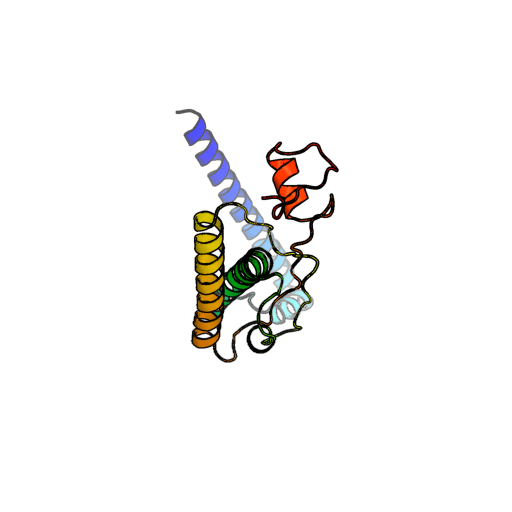-12.636 2.235 1.013 1.00 98.00 87 LEU A C 1
ATOM 656 O O . LEU A 1 87 ? -11.959 3.115 1.545 1.00 98.00 87 LEU A O 1
ATOM 660 N N . SER A 1 88 ? -13.931 2.082 1.289 1.00 96.94 88 SER A N 1
ATOM 661 C CA . SER A 1 88 ? -14.666 2.947 2.215 1.00 96.94 88 SER A CA 1
ATOM 662 C C . SER A 1 88 ? -14.458 2.540 3.675 1.00 96.94 88 SER A C 1
ATOM 664 O O . SER A 1 88 ? -14.130 1.395 3.975 1.00 96.94 88 SER A O 1
ATOM 666 N N . GLY A 1 89 ? -14.726 3.440 4.613 1.00 96.25 89 GLY A N 1
ATOM 667 C CA . GLY A 1 89 ? -14.616 3.154 6.041 1.00 96.25 89 GLY A CA 1
ATOM 668 C C . GLY A 1 89 ? -14.671 4.433 6.861 1.00 96.25 89 GLY A C 1
ATOM 669 O O . GLY A 1 89 ? -15.169 5.455 6.390 1.00 96.25 89 GLY A O 1
ATOM 670 N N . THR A 1 90 ? -14.136 4.383 8.075 1.00 96.56 90 THR A N 1
ATOM 671 C CA . THR A 1 90 ? -13.969 5.578 8.907 1.00 96.56 90 THR A CA 1
ATOM 672 C C . THR A 1 90 ? -12.975 6.541 8.252 1.00 96.56 90 THR A C 1
ATOM 674 O O . THR A 1 90 ? -11.895 6.131 7.827 1.00 96.56 90 THR A O 1
ATOM 677 N N . GLY A 1 91 ? -13.329 7.828 8.196 1.00 95.44 91 GLY A N 1
ATOM 678 C CA . GLY A 1 91 ? -12.518 8.874 7.569 1.00 95.44 91 GLY A CA 1
ATOM 679 C C . GLY A 1 91 ? -12.834 9.093 6.087 1.00 95.44 91 GLY A C 1
ATOM 680 O O . GLY A 1 91 ? -13.827 8.601 5.555 1.00 95.44 91 GLY A O 1
ATOM 681 N N . THR A 1 92 ? -11.993 9.883 5.421 1.00 96.19 92 THR A N 1
ATOM 682 C CA . THR A 1 92 ? -12.151 10.201 3.997 1.00 96.19 92 THR A CA 1
ATOM 683 C C . THR A 1 92 ? -11.378 9.197 3.156 1.00 96.19 92 THR A C 1
ATOM 685 O O . THR A 1 92 ? -10.166 9.075 3.316 1.00 96.19 92 THR A O 1
ATOM 688 N N . GLN A 1 93 ? -12.058 8.530 2.222 1.00 97.69 93 GLN A N 1
ATOM 689 C CA . GLN A 1 93 ? -11.398 7.665 1.246 1.00 97.69 93 GLN A CA 1
ATOM 690 C C . GLN A 1 93 ? -10.452 8.484 0.357 1.00 97.69 93 GLN A C 1
ATOM 692 O O . GLN A 1 93 ? -10.860 9.435 -0.313 1.00 97.69 93 GLN A O 1
ATOM 697 N N . GLY A 1 94 ? -9.182 8.097 0.349 1.00 97.38 94 GLY A N 1
ATOM 698 C CA . GLY A 1 94 ? -8.143 8.664 -0.491 1.00 97.38 94 GLY A CA 1
ATOM 699 C C . GLY A 1 94 ? -8.112 8.054 -1.890 1.00 97.38 94 GLY A C 1
ATOM 700 O O . GLY A 1 94 ? -8.460 6.893 -2.112 1.00 97.38 94 GLY A O 1
ATOM 701 N N . ALA A 1 95 ? -7.665 8.864 -2.849 1.00 95.50 95 ALA A N 1
ATOM 702 C CA . ALA A 1 95 ? -7.408 8.422 -4.213 1.00 95.50 95 ALA A CA 1
ATOM 703 C C . ALA A 1 95 ? -6.056 7.706 -4.319 1.00 95.50 95 ALA A C 1
ATOM 705 O O . ALA A 1 95 ? -5.127 7.990 -3.559 1.00 95.50 95 ALA A O 1
ATOM 706 N N . VAL A 1 96 ? -5.930 6.847 -5.328 1.00 96.38 96 VAL A N 1
ATOM 707 C CA . VAL A 1 96 ? -4.648 6.240 -5.696 1.00 96.38 96 VAL A CA 1
ATOM 708 C C . VAL A 1 96 ? -4.061 6.948 -6.903 1.00 96.38 96 VAL A C 1
ATOM 710 O O . VAL A 1 96 ? -4.780 7.328 -7.827 1.00 96.38 96 VAL A O 1
ATOM 713 N N . ARG A 1 97 ? -2.751 7.184 -6.862 1.00 95.19 97 ARG A N 1
ATOM 714 C CA . ARG A 1 97 ? -2.006 7.894 -7.901 1.00 95.19 97 ARG A CA 1
ATOM 715 C C . ARG A 1 97 ? -1.085 6.934 -8.638 1.00 95.19 97 ARG A C 1
ATOM 717 O O . ARG A 1 97 ? -0.287 6.238 -8.016 1.00 95.19 97 ARG A O 1
ATOM 724 N N . GLY A 1 98 ? -1.144 6.973 -9.965 1.00 94.81 98 GLY A N 1
ATOM 725 C CA . GLY A 1 98 ? -0.294 6.154 -10.823 1.00 94.81 98 GLY A CA 1
ATOM 726 C C . GLY A 1 98 ? -0.698 4.683 -10.825 1.00 94.81 98 GLY A C 1
ATOM 727 O O . GLY A 1 98 ? -1.885 4.371 -10.776 1.00 94.81 98 GLY A O 1
ATOM 728 N N . GLY A 1 99 ? 0.300 3.804 -10.910 1.00 94.56 99 GLY A N 1
ATOM 729 C CA . GLY A 1 99 ? 0.099 2.376 -11.130 1.00 94.56 99 GLY A CA 1
ATOM 730 C C . GLY A 1 99 ? -0.136 2.036 -12.601 1.00 94.56 99 GLY A C 1
ATOM 731 O O . GLY A 1 99 ? -0.792 2.770 -13.341 1.00 94.56 99 GLY A O 1
ATOM 732 N N . ARG A 1 100 ? 0.437 0.918 -13.044 1.00 96.69 100 ARG A N 1
ATOM 733 C CA . ARG A 1 100 ? 0.144 0.317 -14.347 1.00 96.69 100 ARG A CA 1
ATOM 734 C C . ARG A 1 100 ? 0.452 -1.172 -14.322 1.00 96.69 100 ARG A C 1
ATOM 736 O O . ARG A 1 100 ? 1.213 -1.631 -13.475 1.00 96.69 100 ARG A O 1
ATOM 743 N N . GLN A 1 101 ? -0.081 -1.886 -15.305 1.00 97.81 101 GLN A N 1
ATOM 744 C CA . GLN A 1 101 ? 0.240 -3.292 -15.496 1.00 97.81 101 GLN A CA 1
ATOM 745 C C . GLN A 1 101 ? 1.690 -3.475 -15.939 1.00 97.81 101 GLN A C 1
ATOM 747 O O . GLN A 1 101 ? 2.178 -2.756 -16.816 1.00 97.81 101 GLN A O 1
ATOM 752 N N . VAL A 1 102 ? 2.351 -4.471 -15.357 1.00 97.81 102 VAL A N 1
ATOM 753 C CA . VAL A 1 102 ? 3.650 -4.953 -15.821 1.00 97.81 102 VAL A CA 1
ATOM 754 C C . VAL A 1 102 ? 3.451 -5.815 -17.061 1.00 97.81 102 VAL A C 1
ATOM 756 O O . VAL A 1 102 ? 2.557 -6.663 -17.121 1.00 97.81 102 VAL A O 1
ATOM 759 N N . ASN A 1 103 ? 4.315 -5.635 -18.058 1.00 96.00 103 ASN A N 1
ATOM 760 C CA . ASN A 1 103 ? 4.332 -6.490 -19.239 1.00 96.00 103 ASN A CA 1
ATOM 761 C C . ASN A 1 103 ? 5.184 -7.745 -18.992 1.00 96.00 103 ASN A C 1
ATOM 763 O O . ASN A 1 103 ? 6.271 -7.890 -19.551 1.00 96.00 103 ASN A O 1
ATOM 767 N N . PHE A 1 104 ? 4.692 -8.641 -18.134 1.00 95.31 104 PHE A N 1
ATOM 768 C CA . PHE A 1 104 ? 5.412 -9.861 -17.775 1.00 95.31 104 PHE A CA 1
ATOM 769 C C . PHE A 1 104 ? 5.675 -10.748 -18.998 1.00 95.31 104 PHE A C 1
ATOM 771 O O . PHE A 1 104 ? 4.742 -11.275 -19.621 1.00 95.31 104 PHE A O 1
ATOM 778 N N . THR A 1 105 ? 6.955 -10.962 -19.294 1.00 95.12 105 THR A N 1
ATOM 779 C CA . THR A 1 105 ? 7.409 -11.869 -20.359 1.00 95.12 105 THR A CA 1
ATOM 780 C C . THR A 1 105 ? 7.475 -13.318 -19.882 1.00 95.12 105 THR A C 1
ATOM 782 O O . THR A 1 105 ? 7.155 -14.229 -20.648 1.00 95.12 105 THR A O 1
ATOM 785 N N . ASP A 1 106 ? 7.803 -13.532 -18.606 1.00 96.38 106 ASP A N 1
ATOM 786 C CA . ASP A 1 106 ? 7.815 -14.850 -17.979 1.00 96.38 106 ASP A CA 1
ATOM 787 C C . ASP A 1 106 ? 6.401 -15.229 -17.476 1.00 96.38 106 ASP A C 1
ATOM 789 O O . ASP A 1 106 ? 5.817 -14.523 -16.641 1.00 96.38 106 ASP A O 1
ATOM 793 N N . PRO A 1 107 ? 5.812 -16.338 -17.968 1.00 95.56 107 PRO A N 1
ATOM 794 C CA . PRO A 1 107 ? 4.481 -16.769 -17.556 1.00 95.56 107 PRO A CA 1
ATOM 795 C C . PRO A 1 107 ? 4.390 -17.181 -16.079 1.00 95.56 107 PRO A C 1
ATOM 797 O O . PRO A 1 107 ? 3.313 -17.033 -15.501 1.00 95.56 107 PRO A O 1
ATOM 800 N N . ILE A 1 108 ? 5.476 -17.671 -15.477 1.00 97.19 108 ILE A N 1
ATOM 801 C CA . ILE A 1 108 ? 5.534 -18.083 -14.071 1.00 97.19 108 ILE A CA 1
ATOM 802 C C . ILE A 1 108 ? 5.594 -16.855 -13.165 1.00 97.19 108 ILE A C 1
ATOM 804 O O . ILE A 1 108 ? 4.807 -16.752 -12.228 1.00 97.19 108 ILE A O 1
ATOM 808 N N . VAL A 1 109 ? 6.433 -15.868 -13.491 1.00 96.19 109 VAL A N 1
ATOM 809 C CA . VAL A 1 109 ? 6.476 -14.594 -12.745 1.00 96.19 109 VAL A CA 1
ATOM 810 C C . VAL A 1 109 ? 5.114 -13.902 -12.787 1.00 96.19 109 VAL A C 1
ATOM 812 O O . VAL A 1 109 ? 4.613 -13.448 -11.760 1.00 96.19 109 VAL A O 1
ATOM 815 N N . ARG A 1 110 ? 4.454 -13.901 -13.952 1.00 96.75 110 ARG A N 1
ATOM 816 C CA . ARG A 1 110 ? 3.085 -13.385 -14.081 1.00 96.75 110 ARG A CA 1
ATOM 817 C C . ARG A 1 110 ? 2.091 -14.123 -13.185 1.00 96.75 110 ARG A C 1
ATOM 819 O O . ARG A 1 110 ? 1.161 -13.499 -12.679 1.00 96.75 110 ARG A O 1
ATOM 826 N N . GLN A 1 111 ? 2.227 -15.441 -13.044 1.00 97.94 111 GLN A N 1
ATOM 827 C CA . GLN A 1 111 ? 1.351 -16.230 -12.183 1.00 97.94 111 GLN A CA 1
ATOM 828 C C . GLN A 1 111 ? 1.561 -15.862 -10.713 1.00 97.94 111 GLN A C 1
ATOM 830 O O . GLN A 1 111 ? 0.578 -15.561 -10.043 1.00 97.94 111 GLN A O 1
ATOM 835 N N . TYR A 1 112 ? 2.812 -15.781 -10.257 1.00 97.88 112 TYR A N 1
ATOM 836 C CA . TYR A 1 112 ? 3.121 -15.361 -8.890 1.00 97.88 112 TYR A CA 1
ATOM 837 C C . TYR A 1 112 ? 2.643 -13.941 -8.592 1.00 97.88 112 TYR A C 1
ATOM 839 O O . TYR A 1 112 ? 2.021 -13.714 -7.563 1.00 97.88 112 TYR A O 1
ATOM 847 N N . ALA A 1 113 ? 2.833 -12.989 -9.510 1.00 97.62 113 ALA A N 1
ATOM 848 C CA . ALA A 1 113 ? 2.328 -11.629 -9.324 1.00 97.62 113 ALA A CA 1
ATOM 849 C C . ALA A 1 113 ? 0.798 -11.587 -9.154 1.00 97.62 113 ALA A C 1
ATOM 851 O O . ALA A 1 113 ? 0.276 -10.785 -8.383 1.00 97.62 113 ALA A O 1
ATOM 852 N N . ARG A 1 114 ? 0.068 -12.459 -9.862 1.00 98.31 114 ARG A N 1
ATOM 853 C CA . ARG A 1 114 ? -1.391 -12.575 -9.729 1.00 98.31 114 ARG A CA 1
ATOM 854 C C . ARG A 1 114 ? -1.809 -13.230 -8.420 1.00 98.31 114 ARG A C 1
ATOM 856 O O . ARG A 1 114 ? -2.798 -12.785 -7.848 1.00 98.31 114 ARG A O 1
ATOM 863 N N . GLU A 1 115 ? -1.087 -14.259 -7.987 1.00 98.50 115 GLU A N 1
ATOM 864 C CA . GLU A 1 115 ? -1.300 -14.935 -6.704 1.00 98.50 115 GLU A CA 1
ATOM 865 C C . GLU A 1 115 ? -1.098 -13.956 -5.547 1.00 98.50 115 GLU A C 1
ATOM 867 O O . GLU A 1 115 ? -2.038 -13.725 -4.796 1.00 98.50 115 GLU A O 1
ATOM 872 N N . ILE A 1 116 ? 0.038 -13.252 -5.515 1.00 98.38 116 ILE A N 1
ATOM 873 C CA . ILE A 1 116 ? 0.323 -12.215 -4.513 1.00 98.38 116 ILE A CA 1
ATOM 874 C C . ILE A 1 116 ? -0.776 -11.147 -4.519 1.00 98.38 116 ILE A C 1
ATOM 876 O O . ILE A 1 116 ? -1.342 -10.827 -3.482 1.00 98.38 116 ILE A O 1
ATOM 880 N N . ALA A 1 117 ? -1.163 -10.635 -5.694 1.00 98.62 117 ALA A N 1
ATOM 881 C CA . ALA A 1 117 ? -2.239 -9.650 -5.767 1.00 98.62 117 ALA A CA 1
ATOM 882 C C . ALA A 1 117 ? -3.572 -10.178 -5.198 1.00 98.62 117 ALA A C 1
ATOM 884 O O . ALA A 1 117 ? -4.321 -9.416 -4.589 1.00 98.62 117 ALA A O 1
ATOM 885 N N . GLN A 1 118 ? -3.894 -11.460 -5.401 1.00 98.69 118 GLN A N 1
ATOM 886 C CA . GLN A 1 118 ? -5.099 -12.069 -4.831 1.00 98.69 118 GLN A CA 1
ATOM 887 C C . GLN A 1 118 ? -5.000 -12.256 -3.319 1.00 98.69 118 GLN A C 1
ATOM 889 O O . GLN A 1 118 ? -6.003 -12.026 -2.638 1.00 98.69 118 GLN A O 1
ATOM 894 N N . ASP A 1 119 ? -3.824 -12.614 -2.813 1.00 98.62 119 ASP A N 1
ATOM 895 C CA . ASP A 1 119 ? -3.567 -12.757 -1.383 1.00 98.62 119 ASP A CA 1
ATOM 896 C C . ASP A 1 119 ? -3.711 -11.413 -0.668 1.00 98.62 119 ASP A C 1
ATOM 898 O O . ASP A 1 119 ? -4.489 -11.320 0.281 1.00 98.62 119 ASP A O 1
ATOM 902 N N . GLU A 1 120 ? -3.133 -10.331 -1.198 1.00 98.62 120 GLU A N 1
ATOM 903 C CA . GLU A 1 120 ? -3.286 -9.012 -0.568 1.00 98.62 120 GLU A CA 1
ATOM 904 C C . GLU A 1 120 ? -4.734 -8.492 -0.645 1.00 98.62 120 GLU A C 1
ATOM 906 O O . GLU A 1 120 ? -5.260 -7.894 0.299 1.00 98.62 120 GLU A O 1
ATOM 911 N N . ILE A 1 121 ? -5.465 -8.785 -1.732 1.00 98.81 121 ILE A N 1
ATOM 912 C CA . ILE A 1 121 ? -6.917 -8.533 -1.791 1.00 98.81 121 ILE A CA 1
ATOM 913 C C . ILE A 1 121 ? -7.649 -9.313 -0.685 1.00 98.81 121 ILE A C 1
ATOM 915 O O . ILE A 1 121 ? -8.609 -8.804 -0.089 1.00 98.81 121 ILE A O 1
ATOM 919 N N . ALA A 1 122 ? -7.255 -10.563 -0.439 1.00 98.81 122 ALA A N 1
ATOM 920 C CA . ALA A 1 122 ? -7.844 -11.397 0.598 1.00 98.81 122 ALA A CA 1
ATOM 921 C C . ALA A 1 122 ? -7.503 -10.879 2.003 1.00 98.81 122 ALA A C 1
ATOM 923 O O . ALA A 1 122 ? -8.400 -10.841 2.848 1.00 98.81 122 ALA A O 1
ATOM 924 N N . HIS A 1 123 ? -6.282 -10.393 2.236 1.00 98.69 123 HIS A N 1
ATOM 925 C CA . HIS A 1 123 ? -5.878 -9.752 3.487 1.00 98.69 123 HIS A CA 1
ATOM 926 C C . HIS A 1 123 ? -6.701 -8.495 3.780 1.00 98.69 123 HIS A C 1
ATOM 928 O O . HIS A 1 123 ? -7.277 -8.383 4.867 1.00 98.69 123 HIS A O 1
ATOM 934 N N . VAL A 1 124 ? -6.887 -7.606 2.795 1.00 98.75 124 VAL A N 1
ATOM 935 C CA . VAL A 1 124 ? -7.777 -6.438 2.935 1.00 98.75 124 VAL A CA 1
ATOM 936 C C . VAL A 1 124 ? -9.186 -6.878 3.342 1.00 98.75 124 VAL A C 1
ATOM 938 O O . VAL A 1 124 ? -9.761 -6.342 4.291 1.00 98.75 124 VAL A O 1
ATOM 941 N N . LYS A 1 125 ? -9.763 -7.881 2.667 1.00 98.75 125 LYS A N 1
ATOM 942 C CA . LYS A 1 125 ? -11.103 -8.401 3.003 1.00 98.75 125 LYS A CA 1
ATOM 943 C C . LYS A 1 125 ? -11.158 -8.981 4.413 1.00 98.75 125 LYS A C 1
ATOM 945 O O . LYS A 1 125 ? -12.127 -8.734 5.135 1.00 98.75 125 LYS A O 1
ATOM 950 N N . PHE A 1 126 ? -10.142 -9.745 4.797 1.00 98.62 126 PHE A N 1
ATOM 951 C CA . PHE A 1 126 ? -10.044 -10.366 6.109 1.00 98.62 126 PHE A CA 1
ATOM 952 C C . PHE A 1 126 ? -9.999 -9.310 7.216 1.00 98.62 126 PHE A C 1
ATOM 954 O O . PHE A 1 126 ? -10.845 -9.329 8.112 1.00 98.62 126 PHE A O 1
ATOM 961 N N . LEU A 1 127 ? -9.091 -8.335 7.115 1.00 98.62 127 LEU A N 1
ATOM 962 C CA . LEU A 1 127 ? -8.956 -7.270 8.108 1.00 98.62 127 LEU A CA 1
ATOM 963 C C . LEU A 1 127 ? -10.211 -6.407 8.191 1.00 98.62 127 LEU A C 1
ATOM 965 O O . LEU A 1 127 ? -10.683 -6.124 9.288 1.00 98.62 127 LEU A O 1
ATOM 969 N N . ARG A 1 128 ? -10.811 -6.043 7.052 1.00 98.44 128 ARG A N 1
ATOM 970 C CA . ARG A 1 128 ? -12.084 -5.304 7.036 1.00 98.44 128 ARG A CA 1
ATOM 971 C C . ARG A 1 128 ? -13.209 -6.085 7.711 1.00 98.44 128 ARG A C 1
ATOM 973 O O . ARG A 1 128 ? -14.009 -5.493 8.429 1.00 98.44 128 ARG A O 1
ATOM 980 N N . THR A 1 129 ? -13.255 -7.403 7.521 1.00 98.19 129 THR A N 1
ATOM 981 C CA . THR A 1 129 ? -14.230 -8.273 8.195 1.00 98.19 129 THR A CA 1
ATOM 982 C C . THR A 1 129 ? -13.993 -8.301 9.705 1.00 98.19 129 THR A C 1
ATOM 984 O O . THR A 1 129 ? -14.945 -8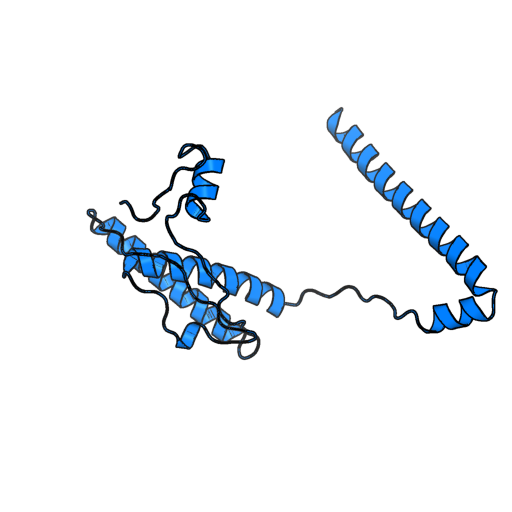.153 10.466 1.00 98.19 129 THR A O 1
ATOM 987 N N . ALA A 1 130 ? -12.738 -8.436 10.143 1.00 97.88 130 ALA A N 1
ATOM 988 C CA . ALA A 1 130 ? -12.374 -8.451 11.560 1.00 97.88 130 ALA A CA 1
ATOM 989 C C . ALA A 1 130 ? -12.643 -7.106 12.259 1.00 97.88 130 ALA A C 1
ATOM 991 O O . ALA A 1 130 ? -13.099 -7.076 13.399 1.00 97.88 130 ALA A O 1
ATOM 992 N N . LEU A 1 131 ? -12.389 -5.994 11.567 1.00 98.19 131 LEU A N 1
ATOM 993 C CA . LEU A 1 131 ? -12.592 -4.634 12.071 1.00 98.19 131 LEU A CA 1
ATOM 994 C C . LEU A 1 131 ? -14.064 -4.192 12.044 1.00 98.19 131 LEU A C 1
ATOM 996 O O . LEU A 1 131 ? -14.469 -3.340 12.838 1.00 98.19 131 LEU A O 1
ATOM 1000 N N . GLY A 1 132 ? -14.874 -4.724 11.125 1.00 97.44 132 GLY A N 1
ATOM 1001 C CA . GLY A 1 132 ? -16.267 -4.320 10.948 1.00 97.44 132 GLY A CA 1
ATOM 1002 C C . GLY A 1 132 ? -16.398 -2.812 10.707 1.00 97.44 132 GLY A C 1
ATOM 1003 O O . GLY A 1 132 ? -15.769 -2.247 9.813 1.00 97.44 132 GLY A O 1
ATOM 1004 N N . THR A 1 133 ? -17.196 -2.128 11.529 1.00 96.25 133 THR A N 1
ATOM 1005 C CA . THR A 1 133 ? -17.393 -0.670 11.425 1.00 96.25 133 THR A CA 1
ATOM 1006 C C . THR A 1 133 ? -16.165 0.146 11.827 1.00 96.25 133 THR A C 1
ATOM 1008 O O . THR A 1 133 ? -16.115 1.337 11.533 1.00 96.25 133 THR A O 1
ATOM 1011 N N . ALA A 1 134 ? -15.183 -0.463 12.499 1.00 97.31 134 ALA A N 1
ATOM 1012 C CA . ALA A 1 134 ? -13.951 0.207 12.904 1.00 97.31 134 ALA A CA 1
ATOM 1013 C C . ALA A 1 134 ? -12.914 0.291 11.771 1.00 97.31 134 ALA A C 1
ATOM 1015 O O . ALA A 1 134 ? -11.878 0.927 11.956 1.00 97.31 134 ALA A O 1
ATOM 1016 N N . ALA A 1 135 ? -13.167 -0.341 10.618 1.00 98.44 135 ALA A N 1
ATOM 1017 C CA . ALA A 1 135 ? -12.249 -0.322 9.487 1.00 98.44 135 ALA A CA 1
ATOM 1018 C C . ALA A 1 135 ? -12.094 1.099 8.931 1.00 98.44 135 ALA A C 1
ATOM 1020 O O . ALA A 1 135 ? -13.083 1.781 8.634 1.00 98.44 135 ALA A O 1
ATOM 1021 N N . VAL A 1 136 ? -10.851 1.545 8.766 1.00 98.31 136 VAL A N 1
ATOM 1022 C CA . VAL A 1 136 ? -10.552 2.831 8.131 1.00 98.31 136 VAL A CA 1
ATOM 1023 C C . VAL A 1 136 ? -10.744 2.771 6.616 1.00 98.31 136 VAL A C 1
ATOM 1025 O O . VAL A 1 136 ? -10.563 1.732 5.968 1.00 98.31 136 VAL A O 1
ATOM 1028 N N . ALA A 1 137 ? -11.128 3.913 6.048 1.00 98.50 137 ALA A N 1
ATOM 1029 C CA . ALA A 1 137 ? -11.098 4.102 4.607 1.00 98.50 137 ALA A CA 1
ATOM 1030 C C . ALA A 1 137 ? -9.647 4.062 4.104 1.00 98.50 137 ALA A C 1
ATOM 1032 O O . ALA A 1 137 ? -8.727 4.468 4.816 1.00 98.50 137 ALA A O 1
ATOM 1033 N N . GLN A 1 138 ? -9.449 3.602 2.868 1.00 98.44 138 GLN A N 1
ATOM 1034 C CA . GLN A 1 138 ? -8.135 3.611 2.232 1.00 98.44 138 GLN A CA 1
ATOM 1035 C C . GLN A 1 138 ? -7.552 5.036 2.245 1.00 98.44 138 GLN A C 1
ATOM 1037 O O . GLN A 1 138 ? -8.260 5.969 1.856 1.00 98.44 138 GLN A O 1
ATOM 1042 N N . PRO A 1 139 ? -6.281 5.233 2.635 1.00 97.81 139 PRO A N 1
ATOM 1043 C CA . PRO A 1 139 ? -5.637 6.538 2.570 1.00 97.81 139 PRO A CA 1
ATOM 1044 C C . PRO A 1 139 ? -5.290 6.925 1.124 1.00 97.81 139 PRO A C 1
ATOM 1046 O O . PRO A 1 139 ? -5.513 6.180 0.169 1.00 97.81 139 PRO A O 1
ATOM 1049 N N . VAL A 1 140 ? -4.727 8.120 0.937 1.00 96.88 140 VAL A N 1
ATOM 1050 C CA . VAL A 1 140 ? -4.108 8.466 -0.350 1.00 96.88 140 VAL A CA 1
ATOM 1051 C C . VAL A 1 140 ? -2.867 7.598 -0.526 1.00 96.88 140 VAL A C 1
ATOM 1053 O O . VAL A 1 140 ? -1.972 7.631 0.315 1.00 96.88 140 VAL A O 1
ATOM 1056 N N . ILE A 1 141 ? -2.812 6.852 -1.625 1.00 96.56 141 ILE A N 1
ATOM 1057 C CA . ILE A 1 141 ? -1.706 5.943 -1.939 1.00 96.56 141 ILE A CA 1
ATOM 1058 C C . ILE A 1 141 ? -1.048 6.409 -3.235 1.00 96.56 141 ILE A C 1
ATOM 1060 O O . ILE A 1 141 ? -1.715 6.608 -4.251 1.00 96.56 141 ILE A O 1
ATOM 1064 N N . ASP A 1 142 ? 0.267 6.602 -3.201 1.00 95.00 142 ASP A N 1
ATOM 1065 C CA . ASP A 1 142 ? 1.057 6.953 -4.378 1.00 95.00 142 ASP A CA 1
ATOM 1066 C C . ASP A 1 142 ? 1.909 5.760 -4.808 1.00 95.00 142 ASP A C 1
ATOM 1068 O O . ASP A 1 142 ? 2.911 5.434 -4.176 1.00 95.00 142 ASP A O 1
ATOM 1072 N N . VAL A 1 143 ? 1.491 5.127 -5.902 1.00 96.19 143 VAL A N 1
ATOM 1073 C CA . VAL A 1 143 ? 2.204 4.029 -6.567 1.00 96.19 143 VAL A CA 1
ATOM 1074 C C . VAL A 1 143 ? 2.679 4.460 -7.961 1.00 96.19 143 VAL A C 1
ATOM 1076 O O . VAL A 1 143 ? 2.825 3.644 -8.877 1.00 96.19 143 VAL A O 1
ATOM 1079 N N . SER A 1 144 ? 2.879 5.768 -8.152 1.00 95.31 144 SER A N 1
ATOM 1080 C CA . SER A 1 144 ? 3.401 6.356 -9.384 1.00 95.31 144 SER A CA 1
ATOM 1081 C C . SER A 1 144 ? 4.908 6.135 -9.547 1.00 95.31 144 SER A C 1
ATOM 1083 O O . SER A 1 144 ? 5.595 5.658 -8.650 1.00 95.31 144 SER A O 1
ATOM 1085 N N . VAL A 1 145 ? 5.418 6.506 -10.724 1.00 95.69 145 VAL A N 1
ATOM 1086 C CA . VAL A 1 145 ? 6.824 6.323 -11.131 1.00 95.69 145 VAL A CA 1
ATOM 1087 C C . VAL A 1 145 ? 7.541 7.652 -11.365 1.00 95.69 145 VAL A C 1
ATOM 1089 O O . VAL A 1 145 ? 8.474 7.757 -12.153 1.00 95.69 145 VAL A O 1
ATOM 1092 N N . THR A 1 146 ? 7.079 8.724 -10.719 1.00 95.19 146 THR A N 1
ATOM 1093 C CA . THR A 1 146 ? 7.737 10.035 -10.838 1.00 95.19 146 THR A CA 1
ATOM 1094 C C . THR A 1 146 ? 9.089 10.028 -10.112 1.00 95.19 146 THR A C 1
ATOM 1096 O O . THR A 1 146 ? 9.269 9.233 -9.183 1.00 95.19 146 THR A O 1
ATOM 1099 N N . PRO A 1 147 ? 10.043 10.917 -10.450 1.00 95.19 147 PRO A N 1
ATOM 1100 C CA . PRO A 1 147 ? 11.315 11.029 -9.724 1.00 95.19 147 PRO A CA 1
ATOM 1101 C C . PRO A 1 147 ? 11.183 11.297 -8.218 1.00 95.19 147 PRO A C 1
ATOM 1103 O O . PRO A 1 147 ? 12.106 11.012 -7.461 1.00 95.19 147 PRO A O 1
ATOM 1106 N N . THR A 1 148 ? 10.036 11.830 -7.792 1.00 94.25 148 THR A N 1
ATOM 1107 C CA . THR A 1 148 ? 9.702 12.140 -6.395 1.00 94.25 148 THR A CA 1
ATOM 1108 C C . THR A 1 148 ? 8.716 11.145 -5.774 1.00 94.25 148 THR A C 1
ATOM 1110 O O . THR A 1 148 ? 8.250 11.373 -4.662 1.00 94.25 148 THR A O 1
ATOM 1113 N N . SER A 1 149 ? 8.350 10.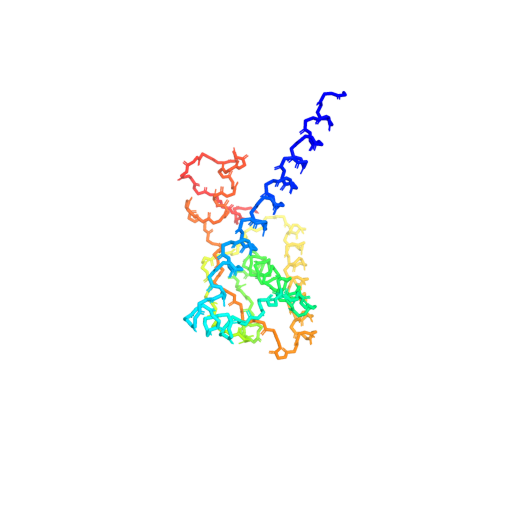072 -6.483 1.00 93.50 149 SER A N 1
ATOM 1114 C CA . SER A 1 149 ? 7.476 9.020 -5.948 1.00 93.50 149 SER A CA 1
ATOM 1115 C C . SER A 1 149 ? 8.169 8.237 -4.829 1.00 93.50 149 SER A C 1
ATOM 1117 O O . SER A 1 149 ? 9.398 8.268 -4.693 1.00 93.50 149 SER A O 1
ATOM 1119 N N . ALA A 1 150 ? 7.384 7.505 -4.034 1.00 91.75 150 ALA A N 1
ATOM 1120 C CA . ALA A 1 150 ? 7.906 6.691 -2.939 1.00 91.75 150 ALA A CA 1
ATOM 1121 C C . ALA A 1 150 ? 8.917 5.640 -3.432 1.00 91.75 150 ALA A C 1
ATOM 1123 O O . ALA A 1 150 ? 10.004 5.528 -2.866 1.00 91.75 150 ALA A O 1
ATOM 1124 N N . PHE A 1 151 ? 8.610 4.943 -4.531 1.00 94.94 151 PHE A N 1
ATOM 1125 C CA . PHE A 1 151 ? 9.508 3.950 -5.124 1.00 94.94 151 PHE A CA 1
ATOM 1126 C C . PHE A 1 151 ? 10.813 4.569 -5.636 1.00 94.94 151 PHE A C 1
ATOM 1128 O O . PHE A 1 151 ? 11.885 4.043 -5.348 1.00 94.94 151 PHE A O 1
ATOM 1135 N N . SER A 1 152 ? 10.751 5.719 -6.317 1.00 95.88 152 SER A N 1
ATOM 1136 C CA . SER A 1 152 ? 11.955 6.457 -6.725 1.00 95.88 152 SER A CA 1
ATOM 1137 C C . SER A 1 152 ? 12.787 6.900 -5.532 1.00 95.88 152 SER A C 1
ATOM 1139 O O . SER A 1 152 ? 13.997 6.710 -5.528 1.00 95.88 152 SER A O 1
ATOM 1141 N N . THR A 1 153 ? 12.149 7.435 -4.492 1.00 95.50 153 THR A N 1
ATOM 1142 C CA . THR A 1 153 ? 12.844 7.883 -3.279 1.00 95.50 153 THR A CA 1
ATOM 1143 C C . THR A 1 153 ? 13.544 6.715 -2.582 1.00 95.50 153 THR A C 1
ATOM 1145 O O . THR A 1 153 ? 14.709 6.833 -2.208 1.00 95.50 153 THR A O 1
ATOM 1148 N N . ALA A 1 154 ? 12.872 5.566 -2.465 1.00 94.81 154 ALA A N 1
ATOM 1149 C CA . ALA A 1 154 ? 13.448 4.355 -1.887 1.00 94.81 154 ALA A CA 1
ATOM 1150 C C . ALA A 1 154 ? 14.612 3.809 -2.729 1.00 94.81 154 ALA A C 1
ATOM 1152 O O . ALA A 1 154 ? 15.675 3.509 -2.190 1.00 94.81 154 ALA A O 1
ATOM 1153 N N . ALA A 1 155 ? 14.455 3.741 -4.053 1.00 96.38 155 ALA A N 1
ATOM 1154 C CA . ALA A 1 155 ? 15.502 3.278 -4.960 1.00 96.38 155 ALA A CA 1
ATOM 1155 C C . ALA A 1 155 ? 16.728 4.207 -4.965 1.00 96.38 155 ALA A C 1
ATOM 1157 O O . ALA A 1 155 ? 17.860 3.726 -4.992 1.00 96.38 155 ALA A O 1
ATOM 1158 N N . GLN A 1 156 ? 16.520 5.524 -4.885 1.00 96.69 156 GLN A N 1
ATOM 1159 C CA . GLN A 1 156 ? 17.594 6.511 -4.740 1.00 96.69 156 GLN A CA 1
ATOM 1160 C C . GLN A 1 156 ? 18.327 6.339 -3.406 1.00 96.69 156 GLN A C 1
ATOM 1162 O O . GLN A 1 156 ? 19.556 6.302 -3.382 1.00 96.69 156 GLN A O 1
ATOM 1167 N N . ALA A 1 157 ? 17.589 6.178 -2.303 1.00 97.06 157 ALA A N 1
ATOM 1168 C CA . ALA A 1 157 ? 18.171 5.940 -0.982 1.00 97.06 157 ALA A CA 1
ATOM 1169 C C . ALA A 1 157 ? 18.960 4.620 -0.917 1.00 97.06 157 ALA A C 1
ATOM 1171 O O . ALA A 1 157 ? 19.979 4.544 -0.235 1.00 97.06 157 ALA A O 1
ATOM 1172 N N . ALA A 1 158 ? 18.521 3.601 -1.660 1.00 96.88 158 ALA A N 1
ATOM 1173 C CA . ALA A 1 158 ? 19.212 2.323 -1.800 1.00 96.88 158 ALA A CA 1
ATOM 1174 C C . ALA A 1 158 ? 20.386 2.355 -2.801 1.00 96.88 158 ALA A C 1
ATOM 1176 O O . ALA A 1 158 ? 21.090 1.357 -2.943 1.00 96.88 158 ALA A O 1
ATOM 1177 N N . GLY A 1 159 ? 20.603 3.468 -3.513 1.00 96.25 159 GLY A N 1
ATOM 1178 C CA . GLY A 1 159 ? 21.646 3.592 -4.537 1.00 96.25 159 GLY A CA 1
ATOM 1179 C C . GLY A 1 159 ? 21.372 2.810 -5.829 1.00 96.25 159 GLY A C 1
ATOM 1180 O O . GLY A 1 159 ? 22.287 2.626 -6.627 1.00 96.25 159 GLY A O 1
ATOM 1181 N N . LEU A 1 160 ? 20.133 2.356 -6.052 1.00 94.94 160 LEU A N 1
ATOM 1182 C CA . LEU A 1 160 ? 19.726 1.638 -7.267 1.00 94.94 160 LEU A CA 1
ATOM 1183 C C . LEU A 1 160 ? 19.619 2.568 -8.480 1.00 94.94 160 LEU A C 1
ATOM 1185 O O . LEU A 1 160 ? 19.840 2.142 -9.612 1.00 94.94 160 LEU A O 1
ATOM 1189 N N . VAL A 1 161 ? 19.283 3.839 -8.246 1.00 95.81 161 VAL A N 1
ATOM 1190 C CA . VAL A 1 161 ? 19.230 4.888 -9.272 1.00 95.81 161 VAL A CA 1
ATOM 1191 C C . VAL A 1 161 ? 19.847 6.190 -8.741 1.00 95.81 161 VAL A C 1
ATOM 1193 O O . VAL A 1 161 ? 19.834 6.417 -7.528 1.00 95.81 161 VAL A O 1
ATOM 1196 N N . PRO A 1 162 ? 20.375 7.078 -9.607 1.00 96.50 162 PRO A N 1
ATOM 1197 C CA . PRO A 1 162 ? 20.895 8.375 -9.175 1.00 96.50 162 PRO A CA 1
ATOM 1198 C C . PRO A 1 162 ? 19.811 9.266 -8.555 1.00 96.50 162 PRO A C 1
ATOM 1200 O O . PRO A 1 162 ? 18.644 9.208 -8.950 1.00 96.50 162 PRO A O 1
ATOM 1203 N N . ALA A 1 163 ? 20.207 10.155 -7.639 1.00 94.81 163 ALA A N 1
ATOM 1204 C CA . ALA A 1 163 ? 19.306 11.139 -7.037 1.00 94.81 163 ALA A CA 1
ATOM 1205 C C . ALA A 1 163 ? 18.554 11.954 -8.106 1.00 94.81 163 ALA A C 1
ATOM 1207 O O . ALA A 1 163 ? 19.139 12.381 -9.102 1.00 94.81 163 ALA A O 1
ATOM 1208 N N . GLY A 1 164 ? 17.250 12.160 -7.904 1.00 94.00 164 GLY A N 1
ATOM 1209 C CA . GLY A 1 164 ? 16.389 12.860 -8.862 1.00 94.00 164 GLY A CA 1
ATOM 1210 C C . GLY A 1 164 ? 16.010 12.048 -10.107 1.00 94.00 164 GLY A C 1
ATOM 1211 O O . GLY A 1 164 ? 15.412 12.606 -11.025 1.00 94.00 164 GLY A O 1
ATOM 1212 N N . THR A 1 165 ? 16.318 10.748 -10.148 1.00 96.38 165 THR A N 1
ATOM 1213 C CA . THR A 1 165 ? 15.929 9.850 -11.247 1.00 96.38 165 THR A CA 1
ATOM 1214 C C . THR A 1 165 ? 14.710 9.015 -10.862 1.00 96.38 165 THR A C 1
ATOM 1216 O O . THR A 1 165 ? 14.578 8.570 -9.720 1.00 96.38 165 THR A O 1
ATOM 1219 N N . ALA A 1 166 ? 13.808 8.794 -11.817 1.00 96.06 166 ALA A N 1
ATOM 1220 C CA . ALA A 1 166 ? 12.683 7.889 -11.630 1.00 96.06 166 ALA A CA 1
ATOM 1221 C C . ALA A 1 166 ? 13.150 6.428 -11.544 1.00 96.06 166 ALA A C 1
ATOM 1223 O O . ALA A 1 166 ? 13.952 5.981 -12.363 1.00 96.06 166 ALA A O 1
ATOM 1224 N N . PHE A 1 167 ? 12.607 5.689 -10.582 1.00 96.06 167 PHE A N 1
ATOM 1225 C CA . PHE A 1 167 ? 12.635 4.234 -10.567 1.00 96.06 167 PHE A CA 1
ATOM 1226 C C . PHE A 1 167 ? 11.261 3.713 -10.970 1.00 96.06 167 PHE A C 1
ATOM 1228 O O . PHE A 1 167 ? 10.232 4.201 -10.499 1.00 96.06 167 PHE A O 1
ATOM 1235 N N . ASP A 1 168 ? 11.259 2.721 -11.850 1.00 95.56 168 ASP A N 1
ATOM 1236 C CA . ASP A 1 168 ? 10.041 2.137 -12.382 1.00 95.56 168 ASP A CA 1
ATOM 1237 C C . ASP A 1 168 ? 9.875 0.700 -11.867 1.00 95.56 168 ASP A C 1
ATOM 1239 O O . ASP A 1 168 ? 10.502 -0.214 -12.406 1.00 95.56 168 ASP A O 1
ATOM 1243 N N . PRO A 1 169 ? 9.030 0.476 -10.843 1.00 94.56 169 PRO A N 1
ATOM 1244 C CA . PRO A 1 169 ? 8.776 -0.856 -10.311 1.00 94.56 169 PRO A CA 1
ATOM 1245 C C . PRO A 1 169 ? 7.934 -1.722 -11.264 1.00 94.56 169 PRO A C 1
ATOM 1247 O O . PRO A 1 169 ? 7.713 -2.889 -10.965 1.00 94.56 169 PRO A O 1
ATOM 1250 N N . TYR A 1 170 ? 7.465 -1.182 -12.398 1.00 96.25 170 TYR A N 1
ATOM 1251 C CA . TYR A 1 170 ? 6.634 -1.889 -13.377 1.00 96.25 170 TYR A CA 1
ATOM 1252 C C . TYR A 1 170 ? 7.360 -2.159 -14.705 1.00 96.25 170 TYR A C 1
ATOM 1254 O O . TYR A 1 170 ? 6.714 -2.332 -15.746 1.00 96.25 170 TYR A O 1
ATOM 1262 N N . ALA A 1 171 ? 8.692 -2.087 -14.719 1.00 92.31 171 ALA A N 1
ATOM 1263 C CA . ALA A 1 171 ? 9.487 -2.188 -15.942 1.00 92.31 171 ALA A CA 1
ATOM 1264 C C . ALA A 1 171 ? 9.624 -3.622 -16.491 1.00 92.31 171 ALA A C 1
ATOM 1266 O O . ALA A 1 171 ? 9.866 -3.775 -17.690 1.00 92.31 171 ALA A O 1
ATOM 1267 N N . SER A 1 172 ? 9.473 -4.653 -15.653 1.00 77.38 172 SER A N 1
ATOM 1268 C CA . SER A 1 172 ? 9.704 -6.061 -16.019 1.00 77.38 172 SER A CA 1
ATOM 1269 C C . SER A 1 172 ? 8.924 -7.033 -15.154 1.00 77.38 172 SER A C 1
ATOM 1271 O O . SER A 1 172 ? 8.902 -6.778 -13.930 1.00 77.38 172 SER A O 1
#

Foldseek 3Di:
DVVVVVVVVVVVVVVVVVVVVVVVCCVVLVVQCVDPVSVVVVVPDDPPDDDDQDPLNVLLVVLQVLQQQLQQLCLQQPVDGDDPVLAAAPDDGADEAAGHYAPDPDPVVSVVSVVSNVVSNVSSVVSCVVCPRSHHGHHYHYPHFACPTPVNVVCCVVVVDPRSDTDDPRHD

pLDDT: mean 88.5, std 13.6, range [57.31, 98.81]

Secondary structure (DSSP, 8-state):
-HHHHHHHHHHHHHHHHHHHHHHHHHHHHHHHHTSHHHHHHHHT----PPPPPPHHHHHHHHHHHHHHHHHHHHHHHHSS---GGGT-SBSPPPPEEE-------SHHHHHHHHHHHHHHHHHHHHHHHHHGGGPBPP--EEE--STTSHHHHHHHHTTSS-TTPPP-TT--